Protein AF-A0A7X0V2I1-F1 (afdb_monomer_lite)

Radius of gyration: 13.56 Å; chains: 1; bounding box: 29×34×34 Å

Sequence (108 aa):
MTKQDRYTPTVKQTFNAYLDGIISGEELLIKLREIEMQLMSDNDTDDEELDFTSGKGLWIRFFEGDADGLTLPEIEKDLRNPDHPNYKILRHGIAIGLANDELEVYFE

Secondary structure (DSSP, 8-state):
-EE-TTTHHHHHHHHHHHHTTSS-HHHHHHHHHHHHHHHHHHTT-------TTSS--EEEESSTT-S--EEHHHHHHHHS-TTSHHHHHHHHHHHHHHHTT--EEEE-

Structure (mmCIF, N/CA/C/O backbone):
data_AF-A0A7X0V2I1-F1
#
_entry.id   AF-A0A7X0V2I1-F1
#
loop_
_atom_site.group_PDB
_atom_site.id
_atom_site.type_symbol
_atom_site.label_atom_id
_atom_site.label_alt_id
_atom_site.label_comp_id
_atom_site.label_asym_id
_atom_site.label_entity_id
_atom_site.label_seq_id
_atom_site.pdbx_PDB_ins_code
_atom_site.Cartn_x
_atom_site.Cartn_y
_atom_site.Cartn_z
_atom_site.occupancy
_atom_site.B_iso_or_equiv
_atom_site.auth_seq_id
_atom_site.auth_comp_id
_atom_site.auth_asym_id
_atom_site.auth_atom_id
_atom_site.pdbx_PDB_model_num
ATOM 1 N N . MET A 1 1 ? 0.021 0.099 17.655 1.00 75.38 1 MET A N 1
ATOM 2 C CA . MET A 1 1 ? -0.738 0.025 16.382 1.00 75.38 1 MET A CA 1
ATOM 3 C C . MET A 1 1 ? -2.171 -0.481 16.554 1.00 75.38 1 MET A C 1
ATOM 5 O O . MET A 1 1 ? -2.373 -1.617 16.978 1.00 75.38 1 MET A O 1
ATOM 9 N N . THR A 1 2 ? -3.165 0.334 16.187 1.00 82.44 2 THR A N 1
ATOM 10 C CA . THR A 1 2 ? -4.591 -0.059 16.128 1.00 82.44 2 THR A CA 1
ATOM 11 C C . THR A 1 2 ? -4.988 -0.343 14.682 1.00 82.44 2 THR A C 1
ATOM 13 O O . THR A 1 2 ? -4.717 0.487 13.812 1.00 82.44 2 THR A O 1
ATOM 16 N N . LYS A 1 3 ? -5.616 -1.501 14.415 1.00 87.94 3 LYS A N 1
ATOM 17 C CA . LYS A 1 3 ? -6.085 -1.870 13.068 1.00 87.94 3 LYS A CA 1
ATOM 18 C C . LYS A 1 3 ? -7.197 -0.922 12.616 1.00 87.94 3 LYS A C 1
ATOM 20 O O . LYS A 1 3 ? -8.140 -0.664 13.359 1.00 87.94 3 LYS A O 1
ATOM 25 N N . GLN A 1 4 ? -7.084 -0.423 11.392 1.00 89.81 4 GLN A N 1
ATOM 26 C CA . GLN A 1 4 ? -7.979 0.554 10.780 1.00 89.81 4 GLN A CA 1
ATOM 27 C C . GLN A 1 4 ? -8.873 -0.130 9.739 1.00 89.81 4 GLN A C 1
ATOM 29 O O . GLN A 1 4 ? -8.731 0.061 8.526 1.00 89.81 4 GLN A O 1
ATOM 34 N N . ASP A 1 5 ? -9.820 -0.944 10.211 1.00 89.25 5 ASP A N 1
ATOM 35 C CA . ASP A 1 5 ? -10.714 -1.731 9.344 1.00 89.25 5 ASP A CA 1
ATOM 36 C C . ASP A 1 5 ? -11.526 -0.851 8.381 1.00 89.25 5 ASP A C 1
ATOM 38 O O . ASP A 1 5 ? -11.759 -1.228 7.235 1.00 89.25 5 ASP A O 1
ATOM 42 N N . ARG A 1 6 ? -11.901 0.362 8.808 1.00 90.31 6 ARG A N 1
ATOM 43 C CA . ARG A 1 6 ? -12.633 1.333 7.977 1.00 90.31 6 ARG A CA 1
ATOM 44 C C . ARG A 1 6 ? -11.812 1.841 6.787 1.00 90.31 6 ARG A C 1
ATOM 46 O O . ARG A 1 6 ? -12.382 2.122 5.737 1.00 90.31 6 ARG A O 1
ATOM 53 N N . TYR A 1 7 ? -10.495 1.961 6.948 1.00 90.94 7 TYR A N 1
ATOM 54 C CA . TYR A 1 7 ? -9.593 2.517 5.935 1.00 90.94 7 TYR A CA 1
ATOM 55 C C . TYR A 1 7 ? -8.965 1.443 5.042 1.00 90.94 7 TYR A C 1
ATOM 57 O O . TYR A 1 7 ? -8.570 1.733 3.912 1.00 90.94 7 TYR A O 1
ATOM 65 N N . THR A 1 8 ? -8.940 0.190 5.506 1.00 92.38 8 THR A N 1
ATOM 66 C CA . THR A 1 8 ? -8.377 -0.948 4.767 1.00 92.38 8 THR A CA 1
ATOM 67 C C . THR A 1 8 ? -8.962 -1.103 3.351 1.00 92.38 8 THR A C 1
ATOM 69 O O . THR A 1 8 ? -8.172 -1.196 2.410 1.00 92.38 8 THR A O 1
ATOM 72 N N . PRO A 1 9 ? -10.293 -1.049 3.119 1.00 94.25 9 PRO A N 1
ATOM 73 C CA . PRO A 1 9 ? -10.854 -1.142 1.767 1.00 94.25 9 PRO A CA 1
ATOM 74 C C . PRO A 1 9 ? -10.378 -0.028 0.826 1.00 94.25 9 PRO A C 1
ATOM 76 O O . PRO A 1 9 ? -10.054 -0.293 -0.330 1.00 94.25 9 PRO A O 1
ATOM 79 N N . THR A 1 10 ? -10.295 1.209 1.322 1.00 94.88 10 THR A N 1
ATOM 80 C CA . THR A 1 10 ? -9.857 2.373 0.537 1.00 94.88 10 THR A CA 1
ATOM 81 C C . THR A 1 10 ? -8.384 2.258 0.151 1.00 94.88 10 THR A C 1
ATOM 83 O O . THR A 1 10 ? -8.015 2.504 -1.000 1.00 94.88 10 THR A O 1
ATOM 86 N N . VAL A 1 11 ? -7.534 1.824 1.086 1.00 95.19 11 VAL A N 1
ATOM 87 C CA . VAL A 1 11 ? -6.112 1.571 0.818 1.00 95.19 11 VAL A CA 1
ATOM 88 C C . VAL A 1 11 ? -5.950 0.433 -0.195 1.00 95.19 11 VAL A C 1
ATOM 90 O O . VAL A 1 11 ? -5.220 0.598 -1.174 1.00 95.19 11 VAL A O 1
ATOM 93 N N . LYS A 1 12 ? -6.699 -0.672 -0.047 1.00 95.19 12 LYS A N 1
ATOM 94 C CA . LYS A 1 12 ? -6.729 -1.775 -1.027 1.00 95.19 12 LYS A CA 1
ATOM 95 C C . LYS A 1 12 ? -7.084 -1.276 -2.428 1.00 95.19 12 LYS A C 1
ATOM 97 O O . LYS A 1 12 ? -6.384 -1.583 -3.391 1.00 95.19 12 LYS A O 1
ATOM 102 N N . GLN A 1 13 ? -8.141 -0.474 -2.556 1.00 96.00 13 GLN A N 1
ATOM 103 C CA . GLN A 1 13 ? -8.553 0.104 -3.839 1.00 96.00 13 GLN A CA 1
ATOM 104 C C . GLN A 1 13 ? -7.473 0.996 -4.457 1.00 96.00 13 GLN A C 1
ATOM 106 O O . GLN A 1 13 ? -7.246 0.941 -5.665 1.00 96.00 13 GLN A O 1
ATOM 111 N N . THR A 1 14 ? -6.791 1.788 -3.631 1.00 96.62 14 THR A N 1
ATOM 112 C CA . THR A 1 14 ? -5.730 2.695 -4.080 1.00 96.62 14 THR A CA 1
ATOM 113 C C . THR A 1 14 ? -4.535 1.915 -4.635 1.00 96.62 14 THR A C 1
ATOM 115 O O . THR A 1 14 ? -4.051 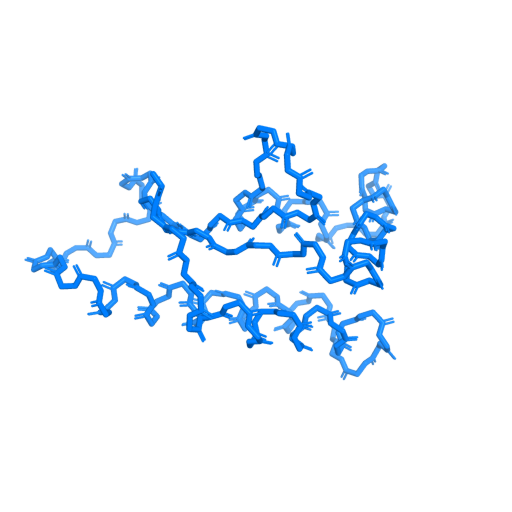2.225 -5.724 1.00 96.62 14 THR A O 1
ATOM 118 N N . PHE A 1 15 ? -4.103 0.850 -3.953 1.00 96.75 15 PHE A N 1
ATOM 119 C CA . PHE A 1 15 ? -3.045 -0.020 -4.468 1.00 96.75 15 PHE A CA 1
ATOM 120 C C . PHE A 1 15 ? -3.464 -0.796 -5.720 1.00 96.75 15 PHE A C 1
ATOM 122 O O . PHE A 1 15 ? -2.661 -0.903 -6.644 1.00 96.75 15 PHE A O 1
ATOM 129 N N . ASN A 1 16 ? -4.708 -1.281 -5.800 1.00 96.56 16 ASN A N 1
ATOM 130 C CA . ASN A 1 16 ? -5.216 -1.930 -7.014 1.00 96.56 16 ASN A CA 1
ATOM 131 C C . ASN A 1 16 ? -5.160 -0.978 -8.218 1.00 96.56 16 ASN A C 1
ATOM 133 O O . ASN A 1 16 ? -4.598 -1.331 -9.251 1.00 96.56 16 ASN A O 1
ATOM 137 N N . ALA A 1 17 ? -5.628 0.265 -8.061 1.00 97.12 17 ALA A N 1
ATOM 138 C CA . ALA A 1 17 ? -5.558 1.271 -9.121 1.00 97.12 17 ALA A CA 1
ATOM 139 C C . ALA A 1 17 ? -4.113 1.549 -9.579 1.00 97.12 17 ALA A C 1
ATOM 141 O O . ALA A 1 17 ? -3.868 1.762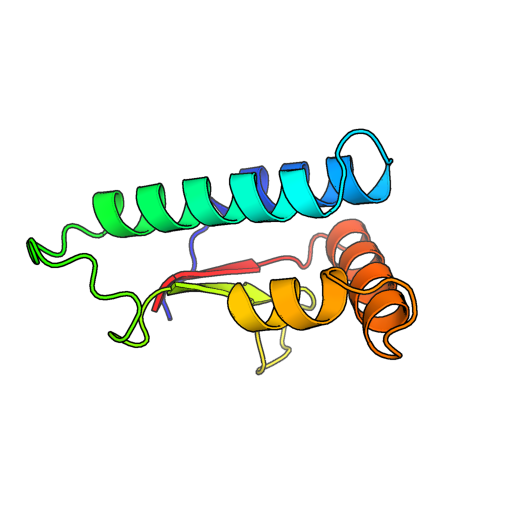 -10.767 1.00 97.12 17 ALA A O 1
ATOM 142 N N . TYR A 1 18 ? -3.149 1.529 -8.655 1.00 96.06 18 TYR A N 1
ATOM 143 C CA . TYR A 1 18 ? -1.730 1.662 -8.985 1.00 96.06 18 TYR A CA 1
ATOM 144 C C . TYR A 1 18 ? -1.191 0.445 -9.754 1.00 96.06 18 TYR A C 1
ATOM 146 O O . TYR A 1 18 ? -0.482 0.598 -10.751 1.00 96.06 18 TYR A O 1
ATOM 154 N N . LEU A 1 19 ? -1.525 -0.774 -9.321 1.00 95.38 19 LEU A N 1
ATOM 155 C CA . LEU A 1 19 ? -1.084 -2.000 -9.989 1.00 95.38 19 LEU A CA 1
ATOM 156 C C . LEU A 1 19 ? -1.650 -2.129 -11.406 1.00 95.38 19 LEU A C 1
ATOM 158 O O . LEU A 1 19 ? -0.910 -2.536 -12.307 1.00 95.38 19 LEU A O 1
ATOM 162 N N . ASP A 1 20 ? -2.902 -1.714 -11.594 1.00 96.31 20 ASP A N 1
ATOM 163 C CA . ASP A 1 20 ? -3.601 -1.680 -12.882 1.00 96.31 20 ASP A CA 1
ATOM 164 C C . ASP A 1 20 ? -3.114 -0.542 -13.800 1.00 96.31 20 ASP A C 1
ATOM 166 O O . ASP A 1 20 ? -3.500 -0.470 -14.967 1.00 96.31 20 ASP A O 1
ATOM 170 N N . GLY A 1 21 ? -2.258 0.354 -13.295 1.00 94.25 21 GLY A N 1
ATOM 171 C CA . GLY A 1 21 ? -1.741 1.504 -14.039 1.00 94.25 21 GLY A CA 1
ATOM 172 C C . GLY A 1 21 ? -2.773 2.612 -14.269 1.00 94.25 21 GLY A C 1
ATOM 173 O O . GLY A 1 21 ? -2.569 3.459 -15.135 1.00 94.25 21 GLY A O 1
ATOM 174 N N . ILE A 1 22 ? -3.872 2.609 -13.509 1.00 97.62 22 ILE A N 1
ATOM 175 C CA . ILE A 1 22 ? -4.901 3.659 -13.528 1.00 97.62 22 ILE A CA 1
ATOM 176 C C . ILE A 1 22 ? -4.361 4.940 -12.884 1.00 97.62 22 ILE A C 1
ATOM 178 O O . ILE A 1 22 ? -4.679 6.033 -13.345 1.00 97.62 22 ILE A O 1
ATOM 182 N N . ILE A 1 23 ? -3.540 4.798 -11.838 1.00 96.06 23 ILE A N 1
ATOM 183 C CA . ILE A 1 23 ? -2.820 5.903 -11.195 1.00 96.06 23 ILE A CA 1
ATOM 184 C C . ILE A 1 23 ? -1.313 5.639 -11.198 1.00 96.06 23 ILE A C 1
ATOM 186 O O . ILE A 1 23 ? -0.855 4.496 -11.134 1.00 96.06 23 ILE A O 1
ATOM 190 N N . SER A 1 24 ? -0.532 6.710 -11.253 1.00 94.50 24 SER A N 1
ATOM 191 C CA . SER A 1 24 ? 0.922 6.677 -11.117 1.00 94.50 24 SER A CA 1
ATOM 192 C C . SER A 1 24 ? 1.367 6.401 -9.674 1.00 94.50 24 SER A C 1
ATOM 194 O O . SER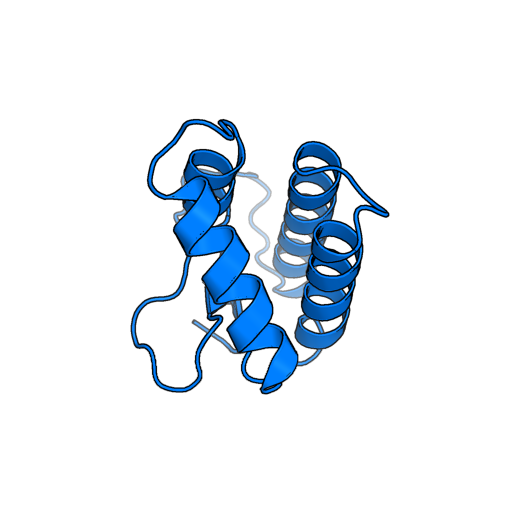 A 1 24 ? 0.588 6.483 -8.724 1.00 94.50 24 SER A O 1
ATOM 196 N N . GLY A 1 25 ? 2.658 6.094 -9.491 1.00 91.75 25 GLY A N 1
ATOM 197 C CA . GLY A 1 25 ? 3.242 5.956 -8.151 1.00 91.75 25 GLY A CA 1
ATOM 198 C C . GLY A 1 25 ? 3.195 7.258 -7.345 1.00 91.75 25 GLY A C 1
ATOM 199 O O . GLY A 1 25 ? 2.997 7.219 -6.138 1.00 91.75 25 GLY A O 1
ATOM 200 N N . GLU A 1 26 ? 3.310 8.412 -8.004 1.00 92.56 26 GLU A N 1
ATOM 201 C CA . GLU A 1 26 ? 3.176 9.721 -7.354 1.00 92.56 26 GLU A CA 1
ATOM 202 C C . GLU A 1 26 ? 1.744 9.949 -6.848 1.00 92.56 26 GLU A C 1
ATOM 204 O O . GLU A 1 26 ? 1.542 10.307 -5.689 1.00 92.56 26 GLU A O 1
ATOM 209 N N . GLU A 1 27 ? 0.741 9.649 -7.676 1.00 95.50 27 GLU A N 1
ATOM 210 C CA . GLU A 1 27 ? -0.671 9.744 -7.287 1.00 95.50 27 GLU A CA 1
ATOM 211 C C . GLU A 1 27 ? -1.045 8.762 -6.169 1.00 95.50 27 GLU A C 1
ATOM 213 O O . GLU A 1 27 ? -1.831 9.114 -5.288 1.00 95.50 27 GLU A O 1
ATOM 218 N N . LEU A 1 28 ? -0.470 7.552 -6.167 1.00 95.56 28 LEU A N 1
ATOM 219 C CA . LEU A 1 28 ? -0.601 6.603 -5.058 1.00 95.56 28 LEU A CA 1
ATOM 220 C C . LEU A 1 28 ? -0.124 7.236 -3.745 1.00 95.56 28 LEU A C 1
ATOM 222 O O . LEU A 1 28 ? -0.857 7.214 -2.760 1.00 95.56 28 LEU A O 1
ATOM 226 N N . LEU A 1 29 ? 1.076 7.822 -3.730 1.00 94.12 29 LEU A N 1
ATOM 227 C CA . LEU A 1 29 ? 1.643 8.427 -2.523 1.00 94.12 29 LEU A CA 1
ATOM 228 C C . LEU A 1 29 ? 0.809 9.607 -2.019 1.00 94.12 29 LEU A C 1
ATOM 230 O O . LEU A 1 29 ? 0.589 9.718 -0.815 1.00 94.12 29 LEU A O 1
ATOM 234 N N . ILE A 1 30 ? 0.294 10.447 -2.922 1.00 94.75 30 ILE A N 1
ATOM 235 C CA . ILE A 1 30 ? -0.614 11.547 -2.563 1.00 94.75 30 ILE A CA 1
ATOM 236 C C . ILE A 1 30 ? -1.869 10.997 -1.873 1.00 94.75 30 ILE A C 1
ATOM 238 O O . ILE A 1 30 ? -2.208 11.444 -0.780 1.00 94.75 30 ILE A O 1
ATOM 242 N N . LYS A 1 31 ? -2.515 9.981 -2.455 1.00 95.31 31 LYS A N 1
ATOM 243 C CA . LYS A 1 31 ? -3.721 9.363 -1.879 1.00 95.31 31 LYS A CA 1
ATOM 244 C C . LYS A 1 31 ? -3.464 8.710 -0.522 1.00 95.31 31 LYS A C 1
ATOM 246 O O . LYS A 1 31 ? -4.298 8.814 0.371 1.00 95.31 31 LYS A O 1
ATOM 251 N N . LEU A 1 32 ? -2.318 8.051 -0.344 1.00 94.31 32 LEU A N 1
ATOM 252 C CA . LEU A 1 32 ? -1.949 7.472 0.950 1.00 94.31 32 LEU A CA 1
ATOM 253 C C . LEU A 1 32 ? -1.712 8.555 2.014 1.00 94.31 32 LEU A C 1
ATOM 255 O O . LEU A 1 32 ? -2.145 8.374 3.148 1.00 94.31 32 LEU A O 1
ATOM 259 N N . ARG A 1 33 ? -1.115 9.701 1.653 1.00 92.81 33 ARG A N 1
ATOM 260 C CA . ARG A 1 33 ? -0.982 10.853 2.566 1.00 92.81 33 ARG A CA 1
ATOM 261 C C . ARG A 1 33 ? -2.330 11.473 2.927 1.00 92.81 33 ARG A C 1
ATOM 263 O O . ARG A 1 33 ? -2.537 11.861 4.069 1.00 92.81 33 ARG A O 1
ATOM 270 N N . GLU A 1 34 ? -3.267 11.554 1.984 1.00 92.88 34 GLU A N 1
ATOM 271 C CA . GLU A 1 34 ? -4.637 12.002 2.276 1.00 92.88 34 GLU A CA 1
ATOM 272 C C . GLU A 1 34 ? -5.324 11.087 3.298 1.00 92.88 34 GLU A C 1
ATOM 274 O O . GLU A 1 34 ? -5.949 11.578 4.237 1.00 92.88 34 GLU A O 1
ATOM 279 N N . ILE A 1 35 ? -5.168 9.768 3.148 1.00 92.38 35 ILE A N 1
ATOM 280 C CA . ILE A 1 35 ? -5.689 8.774 4.095 1.00 92.38 35 ILE A CA 1
ATOM 281 C C . ILE A 1 35 ? -5.020 8.915 5.468 1.00 92.38 35 ILE A C 1
ATOM 283 O O . ILE A 1 35 ? -5.708 8.867 6.484 1.00 92.38 35 ILE A O 1
ATOM 287 N N . GLU A 1 36 ? -3.704 9.120 5.511 1.00 90.12 36 GLU A N 1
ATOM 288 C CA . GLU A 1 36 ? -2.963 9.370 6.751 1.00 90.12 36 GLU A CA 1
ATOM 289 C C . GLU A 1 36 ? -3.478 10.617 7.488 1.00 90.12 36 GLU A C 1
ATOM 291 O O . GLU A 1 36 ? -3.765 10.542 8.680 1.00 90.12 36 GLU A O 1
ATOM 296 N N . MET A 1 37 ? -3.693 11.735 6.784 1.00 89.00 37 MET A N 1
ATOM 297 C CA . MET A 1 37 ? -4.258 12.955 7.379 1.00 89.00 37 MET A CA 1
ATOM 298 C C . MET A 1 37 ? -5.685 12.744 7.905 1.00 89.00 37 MET A C 1
ATOM 300 O O . MET A 1 37 ? -6.035 13.253 8.969 1.00 89.00 37 MET A O 1
ATOM 304 N N . GLN A 1 38 ? -6.516 11.987 7.181 1.00 89.31 38 GLN A N 1
ATOM 305 C CA . GLN A 1 38 ? -7.864 11.637 7.642 1.00 89.31 38 GLN A CA 1
ATOM 306 C C . GLN A 1 38 ? -7.817 10.773 8.906 1.00 89.31 38 GLN A C 1
ATOM 308 O O . GLN A 1 38 ? -8.556 11.037 9.848 1.00 89.31 38 GLN A O 1
ATOM 313 N N . LEU A 1 39 ? -6.915 9.789 8.959 1.00 88.12 39 LEU A N 1
ATOM 314 C CA . LEU A 1 39 ? -6.689 8.954 10.139 1.00 88.12 39 LEU A CA 1
ATOM 315 C C . LEU A 1 39 ? -6.203 9.760 11.344 1.00 88.12 39 LEU A C 1
ATOM 317 O O . LEU A 1 39 ? -6.672 9.516 12.453 1.00 88.12 39 LEU A O 1
ATOM 321 N N . MET A 1 40 ? -5.292 10.712 11.136 1.00 84.56 40 MET A N 1
ATOM 322 C CA . MET A 1 40 ? -4.835 11.627 12.185 1.00 84.56 40 MET A CA 1
ATOM 323 C C . MET A 1 40 ? -5.999 12.446 12.750 1.00 84.56 40 MET A C 1
ATOM 325 O O . MET A 1 40 ? -6.153 12.524 13.966 1.00 84.56 40 MET A O 1
ATOM 329 N N . SER A 1 41 ? -6.845 12.998 11.873 1.00 84.31 41 SER A N 1
ATOM 330 C CA . SER A 1 41 ? -8.024 13.772 12.277 1.00 84.31 41 SER A CA 1
ATOM 331 C C . SER A 1 41 ? -9.089 12.920 12.975 1.00 84.31 41 SER A C 1
ATOM 333 O O . SER A 1 41 ? -9.713 13.396 13.914 1.00 84.31 41 SER A O 1
ATOM 335 N N . ASP A 1 42 ? -9.316 11.682 12.525 1.00 82.69 42 ASP A N 1
ATOM 336 C CA . ASP A 1 42 ? -10.309 10.768 13.111 1.00 82.69 42 ASP A CA 1
ATOM 337 C C . ASP A 1 42 ? -9.864 10.211 14.478 1.00 82.69 42 ASP A C 1
ATOM 339 O O . ASP A 1 42 ? -10.711 9.801 15.272 1.00 82.69 42 ASP A O 1
ATOM 343 N N . ASN A 1 43 ? -8.555 10.166 14.759 1.00 73.12 43 ASN A N 1
ATOM 344 C CA . ASN A 1 43 ? -8.010 9.684 16.035 1.00 73.12 43 ASN A CA 1
ATOM 345 C C . ASN A 1 43 ? 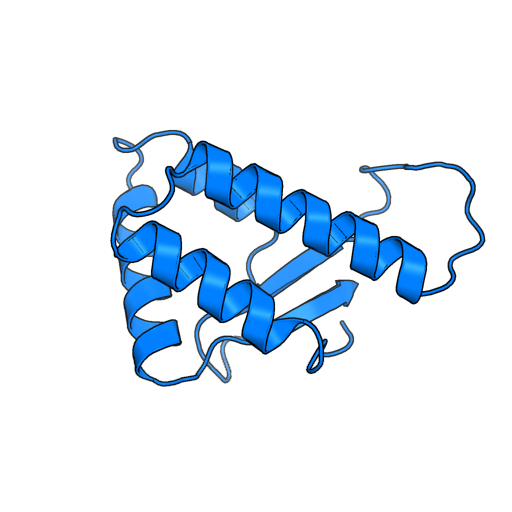-7.924 10.767 17.129 1.00 73.12 43 ASN A C 1
ATOM 347 O O . ASN A 1 43 ? -7.368 10.486 18.190 1.00 73.12 43 ASN A O 1
ATOM 351 N N . ASP A 1 44 ? -8.499 11.956 16.900 1.00 62.12 44 ASP A N 1
ATOM 352 C CA . ASP A 1 44 ? -8.763 13.005 17.903 1.00 62.12 44 ASP A CA 1
ATOM 353 C C . ASP A 1 44 ? -7.564 13.297 18.831 1.00 62.12 44 ASP A C 1
ATOM 355 O O . ASP A 1 44 ? -7.690 13.484 20.043 1.00 62.12 44 ASP A O 1
ATOM 359 N N . THR A 1 45 ? -6.353 13.308 18.266 1.00 53.50 45 THR A N 1
ATOM 360 C CA . THR A 1 45 ? -5.223 13.955 18.934 1.00 53.50 45 THR A CA 1
ATOM 361 C C . THR A 1 45 ? -5.357 15.449 18.692 1.00 53.50 45 THR A C 1
ATOM 363 O O . THR A 1 45 ? -5.035 15.935 17.614 1.00 53.50 45 THR A O 1
ATOM 366 N N . ASP A 1 46 ? -5.838 16.143 19.718 1.00 45.19 46 ASP A N 1
ATOM 367 C CA . ASP A 1 46 ? -5.894 17.599 19.929 1.00 45.19 46 ASP A CA 1
ATOM 368 C C . ASP A 1 46 ? -4.490 18.271 19.891 1.00 45.19 46 ASP A C 1
ATOM 370 O O . ASP A 1 46 ? -4.210 19.205 20.638 1.00 45.19 46 ASP A O 1
ATOM 374 N N . ASP A 1 47 ? -3.560 17.772 19.070 1.00 47.44 47 ASP A N 1
ATOM 375 C CA . ASP A 1 47 ? -2.233 18.351 18.865 1.00 47.44 47 ASP A CA 1
ATOM 376 C C . ASP A 1 47 ? -2.246 19.158 17.562 1.00 47.44 47 ASP A C 1
ATOM 378 O O . ASP A 1 47 ? -2.113 18.640 16.454 1.00 47.44 47 ASP A O 1
ATOM 382 N N . GLU A 1 48 ? -2.401 20.471 17.727 1.00 43.94 48 GLU A N 1
ATOM 383 C CA . GLU A 1 48 ? -2.318 21.512 16.697 1.00 43.94 48 GLU A CA 1
ATOM 384 C C . GLU A 1 48 ? -0.919 21.659 16.052 1.00 43.94 48 GLU A C 1
ATOM 386 O O . GLU A 1 48 ? -0.681 22.602 15.296 1.00 43.94 48 GLU A O 1
ATOM 391 N N . GLU A 1 49 ? 0.012 20.730 16.273 1.00 44.41 49 GLU A N 1
ATOM 392 C CA . GLU A 1 49 ? 1.255 20.655 15.509 1.00 44.41 49 GLU A CA 1
ATOM 393 C C . GLU A 1 49 ? 1.244 19.394 14.646 1.00 44.41 49 GLU A C 1
ATOM 395 O O . GLU A 1 49 ? 1.388 18.276 15.134 1.00 44.41 49 GLU A O 1
ATOM 400 N N . LEU A 1 50 ? 1.101 19.598 13.329 1.00 47.34 50 LEU A N 1
ATOM 401 C CA . LEU A 1 50 ? 1.417 18.635 12.269 1.00 47.34 50 LEU A CA 1
ATOM 402 C C . LEU A 1 50 ? 2.915 18.300 12.314 1.00 47.34 50 LEU A C 1
ATOM 404 O O . LEU A 1 50 ? 3.682 18.642 11.410 1.00 47.34 50 LEU A O 1
ATOM 408 N N . ASP A 1 51 ? 3.358 17.681 13.398 1.00 45.72 51 ASP A N 1
ATOM 409 C CA . ASP A 1 51 ? 4.718 17.232 13.541 1.00 45.72 51 ASP A CA 1
ATOM 410 C C . ASP A 1 51 ? 4.829 15.850 12.901 1.00 45.72 51 ASP A C 1
ATOM 412 O O . ASP A 1 51 ? 4.635 14.805 13.531 1.00 45.72 51 ASP A O 1
ATOM 416 N N . PHE A 1 52 ? 5.173 15.851 11.611 1.00 48.25 52 PHE A N 1
ATOM 417 C CA . PHE A 1 52 ? 5.588 14.661 10.866 1.00 48.25 52 PHE A CA 1
ATOM 418 C C . PHE A 1 52 ? 6.804 13.948 11.508 1.00 48.25 52 PHE A C 1
ATOM 420 O O . PHE A 1 52 ? 7.232 12.910 11.006 1.00 48.25 52 PHE A O 1
ATOM 427 N N . THR A 1 53 ? 7.388 14.480 12.596 1.00 46.03 53 THR A N 1
ATOM 428 C CA . THR A 1 53 ? 8.442 13.829 13.387 1.00 46.03 53 THR A CA 1
ATOM 429 C C . THR A 1 53 ? 7.936 13.057 14.612 1.00 46.03 53 THR A C 1
ATOM 431 O O . THR A 1 53 ? 8.720 12.330 15.222 1.00 46.03 53 THR A O 1
ATOM 434 N N . SER A 1 54 ? 6.634 13.106 14.926 1.00 52.50 54 SER A N 1
ATOM 435 C CA . SER A 1 54 ? 6.029 12.435 16.094 1.00 52.50 54 SER A CA 1
ATOM 436 C C . SER A 1 54 ? 6.047 10.896 16.045 1.00 52.50 54 SER A C 1
ATOM 438 O O . SER A 1 54 ? 5.614 10.240 16.992 1.00 52.50 54 SER A O 1
ATOM 440 N N . GLY A 1 55 ? 6.556 10.296 14.962 1.00 58.62 55 GLY A N 1
ATOM 441 C CA . GLY A 1 55 ? 6.615 8.842 14.773 1.00 58.62 55 GLY A CA 1
ATOM 442 C C . GLY A 1 55 ? 5.246 8.197 14.547 1.00 58.62 55 GLY A C 1
ATOM 443 O O . GLY A 1 55 ? 5.183 6.985 14.342 1.00 58.62 55 GLY A O 1
ATOM 444 N N . LYS A 1 56 ? 4.180 9.007 14.559 1.00 72.56 56 LYS A N 1
ATOM 445 C CA . LYS A 1 56 ? 2.819 8.584 14.281 1.00 72.56 56 LYS A CA 1
ATOM 446 C C . LYS A 1 56 ? 2.519 8.632 12.791 1.00 72.56 56 LYS A C 1
ATOM 448 O O . LYS A 1 56 ? 2.887 9.600 12.126 1.00 72.56 56 LYS A O 1
ATOM 453 N N . GLY A 1 57 ? 1.849 7.619 12.259 1.00 85.06 57 GLY A N 1
ATOM 454 C CA . GLY A 1 57 ? 1.585 7.562 10.826 1.00 85.06 57 GLY A CA 1
ATOM 455 C C . GLY A 1 57 ? 0.873 6.315 10.333 1.00 85.06 57 GLY A C 1
ATOM 456 O O . GLY A 1 57 ? 0.473 5.429 11.091 1.00 85.06 57 GLY A O 1
ATOM 457 N N . LEU A 1 58 ? 0.703 6.275 9.014 1.00 89.38 58 LEU A N 1
ATOM 458 C CA . LEU A 1 58 ? 0.084 5.167 8.303 1.00 89.38 58 LEU A CA 1
ATOM 459 C C . LEU A 1 58 ? 1.056 3.989 8.191 1.00 89.38 58 LEU A C 1
ATOM 461 O O . LEU A 1 58 ? 2.109 4.085 7.556 1.00 89.38 58 LEU A O 1
ATOM 465 N N . TRP A 1 59 ? 0.640 2.853 8.740 1.00 92.25 59 TRP A N 1
ATOM 466 C CA . TRP A 1 59 ? 1.341 1.579 8.634 1.00 92.25 59 TRP A CA 1
ATOM 467 C C . TRP A 1 59 ? 0.529 0.609 7.782 1.00 92.25 59 TRP A C 1
ATOM 469 O O . TRP A 1 59 ? -0.672 0.431 7.995 1.00 92.25 59 TRP A O 1
ATOM 479 N N . ILE A 1 60 ? 1.176 -0.026 6.809 1.00 92.62 60 ILE A N 1
ATOM 480 C CA . ILE A 1 60 ? 0.534 -0.950 5.873 1.00 92.62 60 ILE A CA 1
ATOM 481 C C . ILE A 1 60 ? 1.247 -2.292 5.933 1.00 92.62 60 ILE A C 1
ATOM 483 O O . ILE A 1 60 ? 2.451 -2.383 5.706 1.00 92.62 60 ILE A O 1
ATOM 487 N N . ARG A 1 61 ? 0.489 -3.350 6.192 1.00 92.94 61 ARG A N 1
ATOM 488 C CA . ARG A 1 61 ? 0.966 -4.729 6.135 1.00 92.94 61 ARG A CA 1
ATOM 489 C C . ARG A 1 61 ? 0.347 -5.404 4.924 1.00 92.94 61 ARG A C 1
ATOM 491 O O . ARG A 1 61 ? -0.864 -5.348 4.755 1.00 92.94 61 ARG A O 1
ATOM 498 N N . PHE A 1 62 ? 1.166 -6.034 4.088 1.00 90.12 62 PHE A N 1
ATOM 499 C CA . PHE A 1 62 ? 0.683 -6.720 2.883 1.00 90.12 62 PHE A CA 1
ATOM 500 C C . PHE A 1 62 ? 0.435 -8.218 3.090 1.00 90.12 62 PHE A C 1
ATOM 502 O O . PHE A 1 62 ? -0.291 -8.800 2.295 1.00 90.12 62 PHE A O 1
ATOM 509 N N . PHE A 1 63 ? 0.995 -8.822 4.141 1.00 89.19 63 PHE A N 1
ATOM 510 C CA . PHE A 1 63 ? 0.880 -10.252 4.432 1.00 89.19 63 PHE A CA 1
ATOM 511 C C . PHE A 1 63 ? 0.390 -10.466 5.861 1.00 89.19 63 PHE A C 1
ATOM 513 O O . PHE A 1 63 ? 1.012 -9.983 6.809 1.00 89.19 63 PHE A O 1
ATOM 520 N N . GLU A 1 64 ? -0.708 -11.198 6.034 1.00 79.75 64 GLU A N 1
ATOM 521 C CA . GLU A 1 64 ? -1.243 -11.508 7.359 1.00 79.75 64 GLU A CA 1
ATOM 522 C C . GLU A 1 64 ? -0.207 -12.302 8.175 1.00 79.75 64 GLU A C 1
ATOM 524 O O . GLU A 1 64 ? 0.364 -13.289 7.711 1.00 79.75 64 GLU A O 1
ATOM 529 N N . GLY A 1 65 ? 0.058 -11.864 9.408 1.00 70.25 65 GLY A N 1
ATOM 530 C CA . GLY A 1 65 ? 1.032 -12.508 10.295 1.00 70.25 65 GLY A CA 1
ATOM 531 C C . GLY A 1 65 ? 2.490 -12.078 10.100 1.00 70.25 65 GLY A C 1
ATOM 532 O O . GLY A 1 65 ? 3.331 -12.486 10.903 1.00 70.25 65 GLY A O 1
ATOM 533 N N . ASP A 1 66 ? 2.794 -11.229 9.114 1.00 75.56 66 ASP A N 1
ATOM 534 C CA . ASP A 1 66 ? 4.075 -10.522 9.068 1.00 75.56 66 ASP A CA 1
ATOM 535 C C . ASP A 1 66 ? 4.134 -9.504 10.214 1.00 75.56 66 ASP A C 1
ATOM 537 O O . ASP A 1 66 ? 3.232 -8.681 10.381 1.00 75.56 66 ASP A O 1
ATOM 541 N N . ALA A 1 67 ? 5.158 -9.578 11.062 1.00 66.56 67 ALA A N 1
ATOM 542 C CA . ALA A 1 67 ? 5.286 -8.641 12.175 1.00 66.56 67 ALA A CA 1
ATOM 543 C C . ALA A 1 67 ? 5.602 -7.228 11.668 1.00 66.56 67 ALA A C 1
ATOM 545 O O . ALA A 1 67 ? 5.159 -6.251 12.278 1.00 66.56 67 ALA A O 1
ATOM 546 N N . ASP A 1 68 ? 6.285 -7.142 10.527 1.00 77.12 68 ASP A N 1
ATOM 547 C CA . ASP A 1 68 ? 6.840 -5.908 10.007 1.00 77.12 68 ASP A CA 1
ATOM 548 C C . ASP A 1 68 ? 5.884 -5.323 8.953 1.00 77.12 68 ASP A C 1
ATOM 550 O O . ASP A 1 68 ? 5.686 -5.852 7.861 1.00 77.12 68 ASP A O 1
ATOM 554 N N . GLY A 1 69 ? 5.209 -4.231 9.317 1.00 85.25 69 GLY A N 1
ATOM 555 C CA . GLY A 1 69 ? 4.505 -3.381 8.357 1.00 85.25 69 GLY A CA 1
ATOM 556 C C . GLY A 1 69 ? 5.470 -2.399 7.694 1.00 85.25 69 GLY A C 1
ATOM 557 O O . GLY A 1 69 ? 6.596 -2.218 8.148 1.00 85.25 69 GLY A O 1
ATOM 558 N N . LEU A 1 70 ? 5.011 -1.724 6.645 1.00 90.44 70 LEU A N 1
ATOM 559 C CA . LEU A 1 70 ? 5.729 -0.620 6.022 1.00 90.44 70 LEU A CA 1
ATOM 560 C C . LEU A 1 70 ? 5.044 0.703 6.333 1.00 90.44 70 LEU A C 1
ATOM 562 O O . LEU A 1 70 ? 3.825 0.843 6.203 1.00 90.44 70 LEU A O 1
ATOM 566 N N . THR A 1 71 ? 5.853 1.688 6.692 1.00 91.19 71 THR A N 1
ATOM 567 C CA . THR A 1 71 ? 5.430 3.079 6.809 1.00 91.19 71 THR A CA 1
ATOM 568 C C . THR A 1 71 ? 5.323 3.734 5.433 1.00 91.19 71 THR A C 1
ATOM 570 O O . THR A 1 71 ? 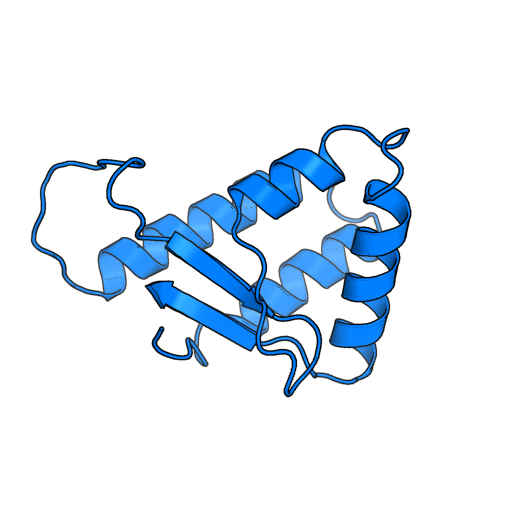5.950 3.314 4.452 1.00 91.19 71 THR A O 1
ATOM 573 N N . LEU A 1 72 ? 4.561 4.823 5.345 1.00 90.12 72 LEU A N 1
ATOM 574 C CA . LEU A 1 72 ? 4.456 5.591 4.107 1.00 90.12 72 LEU A CA 1
ATOM 575 C C . LEU A 1 72 ? 5.812 6.128 3.588 1.00 90.12 72 LEU A C 1
ATOM 577 O O . LEU A 1 72 ? 6.053 6.010 2.385 1.00 90.12 72 LEU A O 1
ATOM 581 N N . PRO A 1 73 ? 6.742 6.637 4.425 1.00 89.81 73 PRO A N 1
ATOM 582 C CA . PRO A 1 73 ? 8.084 7.010 3.973 1.00 89.81 73 PRO A CA 1
ATOM 583 C C . PRO A 1 73 ? 8.899 5.847 3.386 1.00 89.81 73 PRO A C 1
ATOM 585 O O . PRO A 1 73 ? 9.666 6.057 2.445 1.00 89.81 73 PRO A O 1
ATOM 588 N N . GLU A 1 74 ? 8.748 4.625 3.906 1.00 91.19 74 GLU A N 1
ATOM 589 C CA . GLU A 1 74 ? 9.419 3.435 3.361 1.00 91.19 74 GLU A CA 1
ATOM 590 C C . GLU A 1 74 ? 8.849 3.053 1.996 1.00 91.19 74 GLU A C 1
ATOM 592 O O . GLU A 1 74 ? 9.607 2.836 1.047 1.00 91.19 74 GLU A O 1
ATOM 597 N N . ILE A 1 75 ? 7.519 3.066 1.867 1.00 91.19 75 ILE A N 1
ATOM 598 C CA . ILE A 1 75 ? 6.831 2.849 0.590 1.00 91.19 75 ILE A CA 1
ATOM 599 C C . ILE A 1 75 ? 7.254 3.917 -0.424 1.00 91.19 75 ILE A C 1
ATOM 601 O O . ILE A 1 75 ? 7.588 3.594 -1.561 1.00 91.19 75 ILE A O 1
ATOM 605 N N . GLU A 1 76 ? 7.293 5.187 -0.022 1.00 91.56 76 GLU A N 1
ATOM 606 C CA . GLU A 1 76 ? 7.742 6.292 -0.868 1.00 91.56 76 GLU A CA 1
ATOM 607 C C . GLU A 1 76 ? 9.186 6.097 -1.331 1.00 91.56 76 GLU A C 1
ATOM 609 O O . GLU A 1 76 ? 9.471 6.216 -2.523 1.00 91.56 76 GLU A O 1
ATOM 614 N N . LYS A 1 77 ? 10.096 5.763 -0.413 1.00 91.25 77 LYS A N 1
ATOM 615 C CA . LYS A 1 77 ? 11.504 5.504 -0.728 1.00 91.25 77 LYS A CA 1
ATOM 616 C C . LYS A 1 77 ? 11.649 4.406 -1.782 1.00 91.25 77 LYS A C 1
ATOM 618 O O . LYS A 1 77 ? 12.410 4.583 -2.735 1.00 91.25 77 LYS A O 1
ATOM 623 N N . ASP A 1 78 ? 10.923 3.305 -1.621 1.00 90.50 78 ASP A N 1
ATOM 624 C CA . ASP A 1 78 ? 11.040 2.138 -2.492 1.00 90.50 78 ASP A CA 1
ATOM 625 C C . ASP A 1 78 ? 10.291 2.303 -3.825 1.00 90.50 78 ASP A C 1
ATOM 627 O O . ASP A 1 78 ? 10.734 1.758 -4.838 1.00 90.50 78 ASP A O 1
ATOM 631 N N . LEU A 1 79 ? 9.205 3.087 -3.868 1.00 90.12 79 LEU A N 1
ATOM 632 C CA . LEU A 1 79 ? 8.428 3.337 -5.089 1.00 90.12 79 LEU A CA 1
ATOM 633 C C . LEU A 1 79 ? 8.915 4.533 -5.919 1.00 90.12 79 LEU A C 1
ATOM 635 O O . LEU A 1 79 ? 8.626 4.589 -7.116 1.00 90.12 79 LEU A O 1
ATOM 639 N N . ARG A 1 80 ? 9.661 5.478 -5.330 1.00 88.62 80 ARG A N 1
ATOM 640 C CA . ARG A 1 80 ? 10.112 6.707 -6.012 1.00 88.62 80 ARG A CA 1
ATOM 641 C C . ARG A 1 80 ? 11.049 6.438 -7.192 1.00 88.62 80 ARG A C 1
ATOM 643 O O . ARG A 1 80 ? 11.062 7.219 -8.140 1.00 88.62 80 ARG A O 1
ATOM 650 N N . ASN A 1 81 ? 11.844 5.369 -7.142 1.00 87.12 81 ASN A N 1
ATOM 651 C CA . ASN A 1 81 ? 12.786 5.029 -8.205 1.00 87.12 81 ASN A CA 1
ATOM 652 C C . ASN A 1 81 ? 12.505 3.619 -8.760 1.00 87.12 81 ASN A C 1
ATOM 654 O O . ASN A 1 81 ? 12.831 2.642 -8.087 1.00 87.12 81 ASN A O 1
ATOM 658 N N . PRO A 1 82 ? 11.982 3.493 -9.996 1.00 87.31 82 PRO A N 1
ATOM 659 C CA . PRO A 1 82 ? 11.759 2.201 -10.651 1.00 87.31 82 PRO A CA 1
ATOM 660 C C . PRO A 1 82 ? 13.006 1.315 -10.796 1.00 87.31 82 PRO A C 1
ATOM 662 O O . PRO A 1 82 ? 12.880 0.092 -10.897 1.00 87.31 82 PRO A O 1
ATOM 665 N N . ASP A 1 83 ? 14.199 1.914 -10.788 1.00 89.12 83 ASP A N 1
ATOM 666 C CA . ASP A 1 83 ? 15.478 1.201 -10.853 1.00 89.12 83 ASP A CA 1
ATOM 667 C C . ASP A 1 83 ? 15.985 0.750 -9.470 1.00 89.12 83 ASP A C 1
ATOM 669 O O . ASP A 1 83 ? 17.002 0.061 -9.371 1.00 89.12 83 ASP A O 1
ATOM 673 N N . HIS A 1 84 ? 15.293 1.112 -8.383 1.00 87.19 84 HIS A N 1
ATOM 674 C CA . HIS A 1 84 ? 15.638 0.652 -7.042 1.00 87.19 84 HIS A CA 1
ATOM 675 C C . HIS A 1 84 ? 15.361 -0.858 -6.910 1.00 87.19 84 HIS A C 1
ATOM 677 O O . HIS A 1 84 ? 14.287 -1.317 -7.308 1.00 87.19 84 HIS A O 1
ATOM 683 N N . PRO A 1 85 ? 16.265 -1.660 -6.312 1.00 88.25 85 PRO A N 1
ATOM 684 C CA . PRO A 1 85 ? 16.055 -3.101 -6.146 1.00 88.25 85 PRO A CA 1
ATOM 685 C C . PRO A 1 85 ? 14.729 -3.452 -5.460 1.00 88.25 85 PRO A C 1
ATOM 687 O O . PRO A 1 85 ? 14.046 -4.391 -5.875 1.00 88.25 85 PRO A O 1
ATOM 690 N N . ASN A 1 86 ? 14.327 -2.657 -4.464 1.00 90.62 86 ASN A N 1
ATOM 691 C CA . ASN A 1 86 ? 13.089 -2.900 -3.728 1.00 90.62 86 ASN A CA 1
ATOM 692 C C . ASN A 1 86 ? 11.833 -2.501 -4.502 1.00 90.62 86 ASN A C 1
ATOM 694 O O . ASN A 1 86 ? 10.766 -2.986 -4.155 1.00 90.62 86 ASN A O 1
ATOM 698 N N . TYR A 1 87 ? 11.923 -1.692 -5.565 1.00 92.00 87 TYR A N 1
ATOM 699 C CA . TYR A 1 87 ? 10.744 -1.267 -6.326 1.00 92.00 87 TYR A CA 1
ATOM 700 C C . TYR A 1 87 ? 9.944 -2.472 -6.831 1.00 92.00 87 TYR A C 1
ATOM 702 O O . TYR A 1 87 ? 8.738 -2.592 -6.614 1.00 92.00 87 TYR A O 1
ATOM 710 N N . LYS A 1 88 ? 10.638 -3.414 -7.484 1.00 92.00 88 LYS A N 1
ATOM 711 C CA . LYS A 1 88 ? 10.010 -4.620 -8.038 1.00 92.00 88 LYS A CA 1
ATOM 712 C C . LYS A 1 88 ? 9.527 -5.561 -6.939 1.00 92.00 88 LYS A C 1
ATOM 714 O O . LYS A 1 88 ? 8.471 -6.165 -7.103 1.00 92.00 88 LYS A O 1
ATOM 719 N N . ILE A 1 89 ? 10.287 -5.673 -5.847 1.00 91.81 89 ILE A N 1
ATOM 720 C CA . ILE A 1 89 ? 9.952 -6.526 -4.699 1.00 91.81 89 ILE A CA 1
ATOM 721 C C . ILE A 1 89 ? 8.677 -6.013 -4.033 1.00 91.81 89 ILE A C 1
ATOM 723 O O . ILE A 1 89 ? 7.720 -6.767 -3.900 1.00 91.81 89 ILE A O 1
ATOM 727 N N . LEU A 1 90 ? 8.632 -4.722 -3.703 1.00 92.25 90 LEU A N 1
ATOM 728 C CA . LEU A 1 90 ? 7.482 -4.076 -3.089 1.00 92.25 90 LEU A CA 1
ATOM 729 C C . LEU A 1 90 ? 6.258 -4.159 -3.999 1.00 92.25 90 LEU A C 1
ATOM 731 O O . LEU A 1 90 ? 5.209 -4.623 -3.568 1.00 92.25 90 LEU A O 1
ATOM 735 N N . ARG A 1 91 ? 6.389 -3.809 -5.285 1.00 93.50 91 ARG A N 1
ATOM 736 C CA . ARG A 1 91 ? 5.273 -3.903 -6.240 1.00 93.50 91 ARG A CA 1
ATOM 737 C C . ARG A 1 91 ? 4.727 -5.330 -6.358 1.00 93.50 91 ARG A C 1
ATOM 739 O O . ARG A 1 91 ? 3.518 -5.510 -6.475 1.00 93.50 91 ARG A O 1
ATOM 746 N N . HIS A 1 92 ? 5.597 -6.340 -6.323 1.00 92.75 92 HIS A N 1
ATOM 747 C CA . HIS A 1 92 ? 5.179 -7.740 -6.332 1.00 92.75 92 HIS A CA 1
ATOM 748 C C . HIS A 1 92 ? 4.508 -8.153 -5.016 1.00 92.75 92 HIS A C 1
ATOM 750 O O . HIS A 1 92 ? 3.469 -8.806 -5.052 1.00 92.75 92 HIS A O 1
ATOM 756 N N . GLY A 1 93 ? 5.054 -7.732 -3.872 1.00 92.00 93 GLY A N 1
ATOM 757 C CA . GLY A 1 93 ? 4.478 -8.007 -2.558 1.00 92.00 93 GLY A CA 1
ATOM 758 C C . GLY A 1 93 ? 3.093 -7.388 -2.383 1.00 92.00 93 GLY A C 1
ATOM 759 O O . GLY A 1 93 ? 2.171 -8.082 -1.969 1.00 92.00 93 GLY A O 1
ATOM 760 N N . ILE A 1 94 ? 2.914 -6.136 -2.822 1.00 93.25 94 ILE A N 1
ATOM 761 C CA . ILE A 1 94 ? 1.607 -5.468 -2.886 1.00 93.25 94 ILE A CA 1
ATOM 762 C C . ILE A 1 94 ? 0.616 -6.322 -3.691 1.00 93.25 94 ILE A C 1
ATOM 764 O O . ILE A 1 94 ? -0.498 -6.567 -3.237 1.00 93.25 94 ILE A O 1
ATOM 768 N N . ALA A 1 95 ? 1.015 -6.800 -4.874 1.00 94.31 95 ALA A N 1
ATOM 769 C CA . ALA A 1 95 ? 0.141 -7.597 -5.734 1.00 94.31 95 ALA A CA 1
ATOM 770 C C . ALA A 1 95 ? -0.275 -8.931 -5.098 1.00 94.31 95 ALA A C 1
ATOM 772 O O . ALA A 1 95 ? -1.442 -9.304 -5.196 1.00 94.31 95 ALA A O 1
ATOM 773 N N . ILE A 1 96 ? 0.650 -9.632 -4.434 1.00 93.75 96 ILE A N 1
ATOM 774 C CA . ILE A 1 96 ? 0.335 -10.884 -3.731 1.00 93.75 96 ILE A CA 1
ATOM 775 C C . ILE A 1 96 ? -0.610 -10.611 -2.558 1.00 93.75 96 ILE A C 1
ATOM 777 O O . ILE A 1 96 ? -1.655 -11.252 -2.462 1.00 93.75 96 ILE A O 1
ATOM 781 N N . GLY A 1 97 ? -0.276 -9.637 -1.709 1.00 92.38 97 GLY A N 1
ATOM 782 C CA . GLY A 1 97 ? -1.072 -9.299 -0.531 1.00 92.38 97 GLY A CA 1
ATOM 783 C C . GLY A 1 97 ? -2.505 -8.895 -0.869 1.00 92.38 97 GLY A C 1
ATOM 784 O O . GLY A 1 97 ? -3.457 -9.327 -0.223 1.00 92.38 97 GLY A O 1
ATOM 785 N N . LEU A 1 98 ? -2.685 -8.116 -1.940 1.00 93.50 98 LEU A N 1
ATOM 786 C CA . LEU A 1 98 ? -4.015 -7.771 -2.442 1.00 93.50 98 LEU A CA 1
ATOM 787 C C . LEU A 1 98 ? -4.769 -8.985 -2.997 1.00 93.50 98 LEU A C 1
ATOM 789 O O . LEU A 1 98 ? -5.963 -9.115 -2.739 1.00 93.50 98 LEU A O 1
ATOM 793 N N . ALA A 1 99 ? -4.100 -9.871 -3.742 1.00 93.31 99 ALA A N 1
ATOM 794 C CA . ALA A 1 99 ? -4.734 -11.050 -4.333 1.00 93.31 99 ALA A CA 1
ATOM 795 C C . ALA A 1 99 ? -5.236 -12.054 -3.280 1.00 93.31 99 ALA A C 1
ATOM 797 O O . ALA A 1 99 ? -6.243 -12.722 -3.512 1.00 93.31 99 ALA A O 1
ATOM 798 N N . ASN A 1 100 ? -4.561 -12.132 -2.130 1.00 93.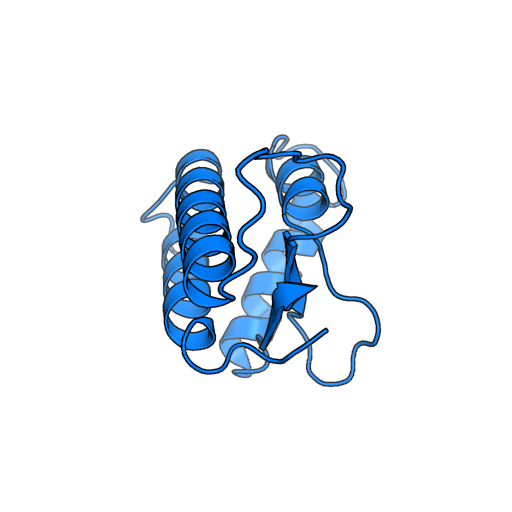81 100 ASN A N 1
ATOM 799 C CA . ASN A 1 100 ? -4.948 -12.986 -1.006 1.00 93.81 100 ASN A CA 1
ATOM 800 C C . ASN A 1 100 ? -5.885 -12.297 0.003 1.00 93.81 100 ASN A C 1
ATOM 802 O O . ASN A 1 100 ? -6.271 -12.916 0.987 1.00 93.81 100 ASN A O 1
ATOM 806 N N . ASP A 1 101 ? -6.263 -11.035 -0.232 1.00 90.94 101 ASP A N 1
ATOM 807 C CA . ASP A 1 101 ? -7.050 -10.204 0.694 1.00 90.94 101 ASP A CA 1
ATOM 808 C C . ASP A 1 101 ? -6.360 -9.913 2.050 1.00 90.94 101 ASP A C 1
ATOM 810 O O . ASP A 1 101 ? -6.997 -9.465 3.003 1.00 90.94 101 ASP A O 1
ATOM 814 N N . GLU A 1 102 ? -5.035 -10.061 2.108 1.00 93.12 102 GLU A N 1
ATOM 815 C CA . GLU A 1 102 ? -4.202 -10.009 3.322 1.00 93.12 102 GLU A CA 1
ATOM 816 C C . GLU A 1 102 ? -3.763 -8.593 3.732 1.00 93.12 102 GLU A C 1
ATOM 818 O O . GLU A 1 102 ? -3.161 -8.419 4.788 1.00 93.12 102 GLU A O 1
ATOM 823 N N . LEU A 1 103 ? -4.048 -7.563 2.922 1.00 93.06 103 LEU A N 1
ATOM 824 C CA . LEU A 1 103 ? -3.643 -6.192 3.253 1.00 93.06 103 LEU A CA 1
ATOM 825 C C . LEU A 1 103 ? -4.370 -5.681 4.506 1.00 93.06 103 LEU A C 1
ATOM 827 O O . LEU A 1 103 ? -5.602 -5.626 4.540 1.00 93.06 103 LEU A O 1
ATOM 831 N N . GLU A 1 104 ? -3.599 -5.205 5.481 1.00 93.12 104 GLU A N 1
ATOM 832 C CA . GLU A 1 104 ? -4.068 -4.576 6.713 1.00 93.12 104 GLU A CA 1
ATOM 833 C C . GLU A 1 104 ? -3.495 -3.159 6.859 1.00 93.12 104 GLU A C 1
ATOM 835 O O . GLU A 1 104 ? -2.353 -2.883 6.485 1.00 93.12 104 GLU A O 1
ATOM 840 N N . VAL A 1 105 ? -4.296 -2.256 7.423 1.00 91.81 105 VAL A N 1
ATOM 841 C CA . VAL A 1 105 ? -3.914 -0.863 7.683 1.00 91.81 105 VAL A CA 1
ATOM 842 C C . VAL A 1 105 ? -3.913 -0.614 9.180 1.00 91.81 105 VAL A C 1
ATOM 844 O O . VAL A 1 105 ? -4.841 -1.023 9.878 1.00 91.81 105 VAL A O 1
ATOM 847 N N . TYR A 1 106 ? -2.901 0.089 9.664 1.00 90.75 106 TYR A N 1
ATOM 848 C CA . TYR A 1 106 ? -2.737 0.458 11.059 1.00 90.75 106 TYR A CA 1
ATOM 849 C C . TYR A 1 106 ? -2.400 1.941 11.192 1.00 90.75 106 TYR A C 1
ATOM 851 O O . TYR A 1 106 ? -1.875 2.565 10.270 1.00 90.75 106 TYR A O 1
ATOM 859 N N . PHE A 1 107 ? -2.700 2.482 12.367 1.00 87.62 107 PHE A N 1
ATOM 860 C CA . PHE A 1 107 ? -2.242 3.798 12.792 1.00 87.62 107 PHE A CA 1
ATOM 861 C C . PHE A 1 107 ? -1.502 3.640 14.126 1.00 87.62 107 PHE A C 1
ATOM 863 O O . PHE A 1 107 ? -1.966 2.914 15.022 1.00 87.62 107 PHE A O 1
ATOM 870 N N . GLU A 1 108 ? -0.328 4.250 14.212 1.00 81.38 108 GLU A N 1
ATOM 871 C CA . GLU A 1 108 ? 0.470 4.427 15.432 1.00 81.38 108 GLU A CA 1
ATOM 872 C C . GLU A 1 108 ? 0.648 5.912 15.679 1.00 81.38 108 GLU A C 1
ATOM 874 O O . GLU A 1 108 ? 0.728 6.616 14.652 1.00 81.38 108 GLU A O 1
#

Foldseek 3Di:
DDWDPVCQVVLLVLLVCCLVVVDDLVVSLVSQVVSFVVVVVVVPPPDPDPPPVPPKTKWKDLAAPPPDTDGSVRSCVLCVDCPRPCNVVVNVSNVVSSVVVNMIMDID

pLDDT: mean 85.61, std 14.07, range [43.94, 97.62]